Protein AF-A0A2V8E5G5-F1 (afdb_monomer_lite)

Secondary structure (DSSP, 8-state):
----EEEEEEEEEE-SSSEEEEEEEEEEEEE----SS-------PPPEEEEEEEEEEEEETT-EEEEEEEE-TTT--EEEEEEE-----

Structure (mmCIF, N/CA/C/O backbone):
data_AF-A0A2V8E5G5-F1
#
_entry.id   AF-A0A2V8E5G5-F1
#
loop_
_atom_site.group_PDB
_atom_site.id
_atom_site.type_symbol
_atom_site.label_atom_id
_atom_site.label_alt_id
_atom_site.label_comp_id
_atom_site.label_asym_id
_atom_site.label_entity_id
_atom_site.label_seq_id
_atom_site.pdbx_PDB_ins_code
_atom_site.Cartn_x
_atom_site.Cartn_y
_atom_site.Cartn_z
_atom_site.occupancy
_atom_site.B_iso_or_equiv
_atom_site.auth_seq_id
_atom_site.auth_comp_id
_atom_site.auth_asym_id
_atom_site.auth_atom_id
_atom_site.pdbx_PDB_model_num
ATOM 1 N N . MET A 1 1 ? -1.929 -3.219 -26.500 1.00 62.03 1 MET A N 1
ATOM 2 C CA . MET A 1 1 ? -1.255 -2.020 -25.958 1.00 62.03 1 MET A CA 1
ATOM 3 C C . MET A 1 1 ? -0.906 -2.319 -24.510 1.00 62.03 1 MET A C 1
ATOM 5 O O . MET A 1 1 ? -1.801 -2.713 -23.775 1.00 62.03 1 MET A O 1
ATOM 9 N N . LYS A 1 2 ? 0.375 -2.263 -24.129 1.00 69.88 2 LYS A N 1
ATOM 10 C CA . LYS A 1 2 ? 0.782 -2.443 -22.728 1.00 69.88 2 LYS A CA 1
ATOM 11 C C . LYS A 1 2 ? 0.534 -1.126 -21.991 1.00 69.88 2 LYS A C 1
ATOM 13 O O . LYS A 1 2 ? 0.933 -0.082 -22.497 1.00 69.88 2 LYS A O 1
ATOM 18 N N . VAL A 1 3 ? -0.164 -1.179 -20.860 1.00 76.69 3 VAL A N 1
ATOM 19 C CA . VAL A 1 3 ? -0.386 -0.014 -19.994 1.00 76.69 3 VAL A CA 1
ATOM 20 C C . VAL A 1 3 ? 0.814 0.104 -19.061 1.00 76.69 3 VAL A C 1
ATOM 22 O O . VAL A 1 3 ? 1.264 -0.906 -18.527 1.00 76.69 3 VAL A O 1
ATOM 25 N N . PHE A 1 4 ? 1.335 1.319 -18.916 1.00 86.56 4 PHE A N 1
ATOM 26 C CA . PHE A 1 4 ? 2.389 1.664 -17.967 1.00 86.56 4 PHE A CA 1
ATOM 27 C C . PHE A 1 4 ? 1.816 2.593 -16.903 1.00 86.56 4 PHE A C 1
ATOM 29 O O . PHE A 1 4 ? 0.907 3.375 -17.186 1.00 86.56 4 PHE A O 1
ATOM 36 N N . GLY A 1 5 ? 2.351 2.508 -15.695 1.00 88.69 5 GLY A N 1
ATOM 37 C CA . GLY A 1 5 ? 1.920 3.276 -14.539 1.00 88.69 5 GLY A CA 1
ATOM 38 C C . GLY A 1 5 ? 1.953 2.444 -13.265 1.00 88.69 5 GLY A C 1
ATOM 39 O O . GLY A 1 5 ? 2.403 1.297 -13.258 1.00 88.69 5 GLY A O 1
ATOM 40 N N . THR A 1 6 ? 1.438 3.046 -12.201 1.00 90.50 6 THR A N 1
ATOM 41 C CA . THR A 1 6 ? 1.301 2.419 -10.889 1.00 90.50 6 THR A CA 1
ATOM 42 C C . THR A 1 6 ? -0.170 2.147 -10.630 1.00 90.50 6 THR A C 1
ATOM 44 O O . THR A 1 6 ? -0.983 3.070 -10.614 1.00 90.50 6 THR A O 1
ATOM 47 N N . ASN A 1 7 ? -0.511 0.884 -10.412 1.00 94.06 7 ASN A N 1
ATOM 48 C CA . 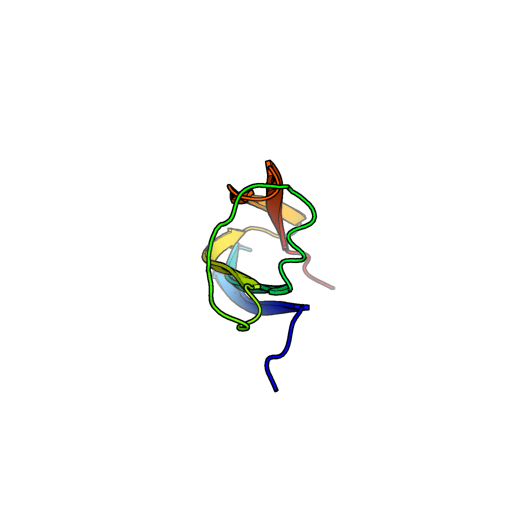ASN A 1 7 ? -1.811 0.464 -9.926 1.00 94.06 7 ASN A CA 1
ATOM 49 C C . ASN A 1 7 ? -1.688 0.044 -8.460 1.00 94.06 7 ASN A C 1
ATOM 51 O O . ASN A 1 7 ? -0.802 -0.732 -8.102 1.00 94.06 7 ASN A O 1
ATOM 55 N N . ILE A 1 8 ? -2.583 0.559 -7.623 1.00 94.06 8 ILE A N 1
ATOM 56 C CA . ILE A 1 8 ? -2.646 0.250 -6.197 1.00 94.06 8 ILE A CA 1
ATOM 57 C C . ILE A 1 8 ? -4.057 -0.251 -5.918 1.00 94.06 8 ILE A C 1
ATOM 59 O O . ILE A 1 8 ? -5.019 0.503 -6.036 1.00 94.06 8 ILE A O 1
ATOM 63 N N . ASP A 1 9 ? -4.165 -1.518 -5.538 1.00 96.62 9 ASP A N 1
ATOM 64 C CA . ASP A 1 9 ? -5.397 -2.110 -5.027 1.00 96.62 9 ASP A CA 1
ATOM 65 C C . ASP A 1 9 ? -5.255 -2.262 -3.514 1.00 96.62 9 ASP A C 1
ATOM 67 O O . ASP A 1 9 ? -4.305 -2.886 -3.027 1.00 96.62 9 ASP A O 1
ATOM 71 N N . CYS A 1 10 ? -6.163 -1.654 -2.759 1.00 95.56 10 CYS A N 1
ATOM 72 C CA . CYS A 1 10 ? -6.139 -1.719 -1.312 1.00 95.56 10 CYS A CA 1
ATOM 73 C C . CYS A 1 10 ? -7.534 -1.914 -0.723 1.00 95.56 10 CYS A C 1
ATOM 75 O O . CYS A 1 10 ? -8.540 -1.397 -1.205 1.00 95.56 10 CYS A O 1
ATOM 77 N N . ALA A 1 11 ? -7.578 -2.661 0.375 1.00 96.56 11 ALA A N 1
ATOM 78 C CA . ALA A 1 11 ? -8.787 -2.875 1.146 1.00 96.56 11 ALA A CA 1
ATOM 79 C C . ALA A 1 11 ? -8.461 -2.884 2.635 1.00 96.56 11 ALA A C 1
ATOM 81 O O . ALA A 1 11 ? -7.520 -3.549 3.074 1.00 96.56 11 ALA A O 1
ATOM 82 N N . ALA A 1 12 ? -9.285 -2.199 3.421 1.00 96.19 12 ALA A N 1
ATOM 83 C CA . ALA A 1 12 ? -9.242 -2.248 4.873 1.00 96.19 12 ALA A CA 1
ATOM 84 C C . ALA A 1 12 ? -10.463 -3.006 5.407 1.00 96.19 12 ALA A C 1
ATOM 86 O O . ALA A 1 12 ? -11.578 -2.856 4.908 1.00 96.19 12 ALA A O 1
ATOM 87 N N . ARG A 1 13 ? -10.260 -3.828 6.437 1.00 96.81 13 ARG A N 1
ATOM 88 C CA . ARG A 1 13 ? -11.335 -4.459 7.210 1.00 96.81 13 ARG A CA 1
ATOM 89 C C . ARG A 1 13 ? -11.125 -4.199 8.688 1.00 96.81 13 ARG A C 1
ATOM 91 O O . ARG A 1 13 ? -10.004 -4.315 9.179 1.00 96.81 13 ARG A O 1
ATOM 98 N N . ILE A 1 14 ? -12.214 -3.895 9.382 1.00 96.44 14 ILE A N 1
ATOM 99 C CA . ILE A 1 14 ? -12.217 -3.751 10.836 1.00 96.44 14 ILE A CA 1
ATOM 100 C C . ILE A 1 14 ? -11.871 -5.106 11.466 1.00 96.44 14 ILE A C 1
ATOM 102 O O . ILE A 1 14 ? -12.373 -6.149 11.042 1.00 96.44 14 ILE A O 1
ATOM 106 N N . LEU A 1 15 ? -10.995 -5.072 12.462 1.00 96.38 15 LEU A N 1
ATOM 107 C CA . LEU A 1 15 ? -10.735 -6.145 13.414 1.00 96.38 15 LEU A CA 1
ATOM 108 C C . LEU A 1 15 ? -11.107 -5.661 14.824 1.00 96.38 15 LEU A C 1
ATOM 110 O O . LEU A 1 15 ? -11.447 -4.498 15.041 1.00 96.38 15 LEU A O 1
ATOM 114 N N . ASP A 1 16 ? -10.964 -6.542 15.810 1.00 94.06 16 ASP A N 1
ATOM 115 C CA . ASP A 1 16 ? -11.222 -6.193 17.205 1.00 94.06 16 ASP A CA 1
ATOM 116 C C . ASP A 1 16 ? -10.186 -5.205 17.764 1.00 94.06 16 ASP A C 1
ATOM 118 O O . ASP A 1 16 ? -8.995 -5.239 17.410 1.00 94.06 16 ASP A O 1
ATOM 122 N N . ASN A 1 17 ? -10.632 -4.400 18.733 1.00 93.19 17 ASN A N 1
ATOM 123 C CA . ASN A 1 17 ? -9.815 -3.477 19.530 1.00 93.19 17 ASN A CA 1
ATOM 124 C C . ASN A 1 17 ? -9.185 -2.326 18.724 1.00 93.19 17 ASN A C 1
ATOM 126 O O . ASN A 1 17 ? -8.016 -1.994 18.928 1.00 93.19 17 ASN A O 1
ATOM 130 N N . GLY A 1 18 ? -9.944 -1.732 17.796 1.00 93.81 18 GLY A N 1
ATOM 131 C CA . GLY A 1 18 ? -9.493 -0.572 17.013 1.00 93.81 18 GLY A CA 1
ATOM 132 C C . GLY A 1 18 ? -8.350 -0.893 16.047 1.00 93.81 18 GLY A C 1
ATOM 133 O O . GLY A 1 18 ? -7.539 -0.025 15.728 1.00 93.81 18 GLY A O 1
ATOM 134 N N . ARG A 1 19 ? -8.246 -2.159 15.632 1.00 97.25 19 ARG A N 1
ATOM 135 C CA . ARG A 1 19 ? -7.266 -2.628 14.652 1.00 97.25 19 ARG A CA 1
ATOM 136 C C . ARG A 1 19 ? -7.933 -2.831 13.308 1.00 97.25 19 ARG A C 1
ATOM 138 O O . ARG A 1 19 ? -9.117 -3.144 13.225 1.00 97.25 19 ARG A O 1
ATOM 145 N N . PHE A 1 20 ? -7.134 -2.747 12.263 1.00 97.56 20 PHE A N 1
ATOM 146 C CA . PHE A 1 20 ? -7.589 -2.878 10.896 1.00 97.56 20 PHE A CA 1
ATOM 147 C C . PHE A 1 20 ? -6.644 -3.792 10.140 1.00 97.56 20 PHE A C 1
ATOM 149 O O . PHE A 1 20 ? -5.427 -3.612 10.166 1.00 97.56 20 PHE A O 1
ATOM 156 N N . LYS A 1 21 ? -7.214 -4.778 9.454 1.00 97.44 21 LYS A N 1
ATOM 157 C CA . LYS A 1 21 ? -6.487 -5.571 8.471 1.00 97.44 21 LYS A CA 1
ATOM 158 C C . LYS A 1 21 ? -6.457 -4.783 7.171 1.00 97.44 21 LYS A C 1
ATOM 160 O O . LYS A 1 21 ? -7.506 -4.602 6.555 1.00 97.44 21 LYS A O 1
ATOM 165 N N . VAL A 1 22 ? -5.275 -4.373 6.739 1.00 97.12 22 VAL A N 1
ATOM 166 C CA . VAL A 1 22 ? -5.056 -3.712 5.452 1.00 97.12 22 VAL A CA 1
ATOM 167 C C . VAL A 1 22 ? -4.437 -4.720 4.498 1.00 97.12 22 VAL A C 1
ATOM 169 O O . VAL A 1 22 ? -3.397 -5.298 4.787 1.00 97.12 22 VAL A O 1
ATOM 172 N N . THR A 1 23 ? -5.094 -4.972 3.373 1.00 97.25 23 THR A N 1
ATOM 173 C CA . THR A 1 23 ? -4.520 -5.731 2.256 1.00 97.25 23 THR A CA 1
ATOM 174 C C . THR A 1 23 ? -4.148 -4.732 1.179 1.00 97.25 23 THR A C 1
ATOM 176 O O . THR A 1 23 ? -4.987 -3.911 0.814 1.00 97.25 23 THR A O 1
ATOM 179 N N . ILE A 1 24 ? -2.910 -4.780 0.696 1.00 96.06 24 ILE A N 1
ATOM 180 C CA . ILE A 1 24 ? -2.415 -3.880 -0.344 1.00 96.06 24 ILE A CA 1
ATOM 181 C C . ILE A 1 24 ? -1.678 -4.677 -1.412 1.00 96.06 24 ILE A C 1
ATOM 183 O O . ILE A 1 24 ? -0.838 -5.520 -1.103 1.00 96.06 24 ILE A O 1
ATOM 187 N N . THR A 1 25 ? -1.994 -4.398 -2.669 1.00 95.44 25 THR A N 1
ATOM 188 C CA . THR A 1 25 ? -1.243 -4.839 -3.840 1.00 95.44 25 THR A CA 1
ATOM 189 C C . THR A 1 25 ? -0.805 -3.613 -4.616 1.00 95.44 25 THR A C 1
ATOM 191 O O . THR A 1 25 ? -1.620 -2.741 -4.907 1.00 95.44 25 THR A O 1
ATOM 194 N N . VAL A 1 26 ? 0.471 -3.559 -4.975 1.00 93.00 26 VAL A N 1
ATOM 195 C CA . VAL A 1 26 ? 1.009 -2.535 -5.870 1.00 93.00 26 VAL A CA 1
ATOM 196 C C . VAL A 1 26 ? 1.624 -3.219 -7.073 1.00 93.00 26 VAL A C 1
ATOM 198 O O . VAL A 1 26 ? 2.410 -4.153 -6.917 1.00 93.00 26 VAL A O 1
ATOM 201 N N . ASP A 1 27 ? 1.227 -2.765 -8.255 1.00 92.19 27 ASP A N 1
ATOM 202 C CA . ASP A 1 27 ? 1.725 -3.193 -9.558 1.00 92.19 27 ASP A CA 1
ATOM 203 C C . ASP A 1 27 ? 2.222 -1.944 -10.295 1.00 92.19 27 ASP A C 1
ATOM 205 O O . ASP A 1 27 ? 1.437 -1.082 -10.688 1.00 92.19 27 ASP A O 1
ATOM 209 N N . GLU A 1 28 ? 3.536 -1.798 -10.396 1.00 88.31 28 GLU A N 1
ATOM 210 C CA . GLU A 1 28 ? 4.202 -0.720 -11.119 1.00 88.31 28 GLU A CA 1
ATOM 211 C C . GLU A 1 28 ? 4.805 -1.278 -12.398 1.00 88.31 28 GLU A C 1
ATOM 213 O O . GLU A 1 28 ? 5.433 -2.339 -12.406 1.00 88.31 28 GLU A O 1
ATOM 218 N N . SER A 1 29 ? 4.637 -0.546 -13.493 1.00 88.19 29 SER A N 1
ATOM 219 C CA . SER A 1 29 ? 5.358 -0.824 -14.722 1.00 88.19 29 SER A CA 1
ATOM 220 C C . SER A 1 29 ? 5.710 0.453 -15.460 1.00 88.19 29 SER A C 1
ATOM 222 O O . SER A 1 29 ? 4.902 1.374 -15.579 1.00 88.19 29 SER A O 1
ATOM 224 N N . SER A 1 30 ? 6.898 0.474 -16.045 1.00 81.56 30 SER A N 1
ATOM 225 C CA . SER A 1 30 ? 7.380 1.613 -16.818 1.00 81.56 30 SER A CA 1
ATOM 226 C C . SER A 1 30 ? 8.194 1.153 -18.032 1.00 81.56 30 SER A C 1
ATOM 228 O O . SER A 1 30 ? 8.784 0.059 -18.029 1.00 81.56 30 SER A O 1
ATOM 230 N N . PRO A 1 31 ? 8.179 1.934 -19.129 1.00 79.44 31 PRO A N 1
ATOM 231 C CA . PRO A 1 31 ? 9.025 1.652 -20.276 1.00 79.44 31 PRO A CA 1
ATOM 232 C C . PRO A 1 31 ? 10.487 1.821 -19.866 1.00 79.44 31 PRO A C 1
ATOM 234 O O . PRO A 1 31 ? 10.845 2.782 -19.191 1.00 79.44 31 PRO A O 1
ATOM 237 N N . TYR A 1 32 ? 11.339 0.889 -20.281 1.00 73.50 32 TYR A N 1
ATOM 238 C CA . TYR A 1 32 ? 12.773 1.018 -20.077 1.00 73.50 32 TYR A CA 1
ATOM 239 C C . TYR A 1 32 ? 13.382 1.718 -21.296 1.00 73.50 32 TYR A C 1
ATOM 241 O O . TYR A 1 32 ? 13.502 1.119 -22.367 1.00 73.50 32 TYR A O 1
ATOM 249 N N . SER A 1 33 ? 13.741 2.993 -21.154 1.00 64.75 33 SER A N 1
ATOM 250 C CA . SER A 1 33 ? 14.550 3.728 -22.130 1.00 64.75 33 SER A CA 1
ATOM 251 C C . SER A 1 33 ? 16.023 3.482 -21.810 1.00 64.75 33 SER A C 1
ATOM 253 O O . SER A 1 33 ? 16.566 4.062 -20.874 1.00 64.75 33 SER A O 1
ATOM 255 N N . GLY A 1 34 ? 16.652 2.556 -22.534 1.00 57.75 34 GLY A N 1
ATOM 256 C CA . GLY A 1 34 ? 18.051 2.169 -22.337 1.00 57.75 34 GLY A CA 1
ATOM 257 C C . GLY A 1 34 ? 19.059 3.228 -22.796 1.00 57.75 34 GLY A C 1
ATOM 258 O O . GLY A 1 34 ? 19.855 2.945 -23.687 1.00 57.75 34 GLY A O 1
ATOM 259 N N . ASP A 1 35 ? 19.043 4.420 -22.196 1.00 56.03 35 ASP A N 1
ATOM 260 C CA . ASP A 1 35 ? 20.078 5.446 -22.413 1.00 56.03 35 ASP A CA 1
ATOM 261 C C . ASP A 1 35 ? 21.415 5.088 -21.733 1.00 56.03 35 ASP A C 1
ATOM 263 O O . ASP A 1 35 ? 22.453 5.681 -22.035 1.00 56.03 35 ASP A O 1
ATOM 267 N N . ASP A 1 36 ? 21.431 4.039 -20.906 1.00 50.69 36 ASP A N 1
ATOM 268 C CA . ASP A 1 36 ? 22.656 3.438 -20.397 1.00 50.69 36 ASP A CA 1
ATOM 269 C C . ASP A 1 36 ? 23.177 2.360 -21.354 1.00 50.69 36 ASP A C 1
ATOM 271 O O . ASP A 1 36 ? 22.599 1.289 -21.555 1.00 50.69 36 ASP A O 1
ATOM 275 N N . LYS A 1 37 ? 24.321 2.681 -21.960 1.00 49.69 37 LYS A N 1
ATOM 276 C CA . LYS A 1 37 ? 25.101 1.889 -22.917 1.00 49.69 37 LYS A CA 1
ATOM 277 C C . LYS A 1 37 ? 25.512 0.505 -22.380 1.00 49.69 37 LYS A C 1
ATOM 279 O O . LYS A 1 37 ? 26.694 0.296 -22.145 1.00 49.69 37 LYS A O 1
ATOM 284 N N . SER A 1 38 ? 24.612 -0.463 -22.208 1.00 52.72 38 SER A N 1
ATOM 285 C CA . SER A 1 38 ? 25.002 -1.874 -22.018 1.00 52.72 38 SER A CA 1
ATOM 286 C C . SER A 1 38 ? 23.826 -2.861 -22.058 1.00 52.72 38 SER A C 1
ATOM 288 O O . SER A 1 38 ? 23.644 -3.645 -21.130 1.00 52.72 38 SER A O 1
ATOM 290 N N . VAL A 1 39 ? 23.052 -2.926 -23.144 1.00 50.91 39 VAL A N 1
ATOM 291 C CA . VAL A 1 39 ? 22.307 -4.165 -23.437 1.00 50.91 39 VAL A CA 1
ATOM 292 C C . VAL A 1 39 ? 22.373 -4.466 -24.932 1.00 50.91 39 VAL A C 1
ATOM 294 O O . VAL A 1 39 ? 21.557 -4.008 -25.727 1.00 50.91 39 VAL A O 1
ATOM 297 N N . LEU A 1 40 ? 23.361 -5.278 -25.317 1.00 52.44 40 LEU A N 1
ATOM 298 C CA . LEU A 1 40 ? 23.414 -5.968 -26.607 1.00 52.44 40 LEU A CA 1
ATOM 299 C C . LEU A 1 40 ? 22.264 -6.985 -26.687 1.00 52.44 40 LEU A C 1
ATOM 301 O O . LEU A 1 40 ? 22.465 -8.184 -26.523 1.00 52.44 40 LEU A O 1
ATOM 305 N N . THR A 1 41 ? 21.046 -6.522 -26.949 1.00 53.12 41 THR A N 1
ATOM 306 C CA . THR A 1 41 ? 19.975 -7.389 -27.444 1.00 53.12 41 THR A CA 1
ATOM 307 C C . THR A 1 41 ? 19.643 -6.942 -28.858 1.00 53.12 41 THR A C 1
ATOM 309 O O . THR A 1 41 ? 19.066 -5.886 -29.087 1.00 53.12 41 THR A O 1
ATOM 312 N N . LYS A 1 42 ? 20.072 -7.738 -29.845 1.00 51.31 42 LYS A N 1
ATOM 313 C CA . LYS A 1 42 ? 19.686 -7.610 -31.260 1.00 51.31 42 LYS A CA 1
ATOM 314 C C . LYS A 1 42 ? 18.203 -7.982 -31.441 1.00 51.31 42 LYS A C 1
ATOM 316 O O . LYS A 1 42 ? 17.880 -8.928 -32.151 1.00 51.31 42 LYS A O 1
ATOM 321 N N . GLY A 1 43 ? 17.302 -7.279 -30.763 1.00 55.53 43 GLY A N 1
ATOM 322 C CA . GLY A 1 43 ? 15.865 -7.506 -30.827 1.00 55.53 43 GLY A CA 1
ATOM 323 C C . GLY A 1 43 ? 15.116 -6.202 -30.592 1.00 55.53 43 GLY A C 1
ATOM 324 O O . GLY A 1 43 ? 15.217 -5.608 -29.529 1.00 55.53 43 GLY A O 1
ATOM 325 N N . THR A 1 44 ? 14.347 -5.773 -31.585 1.00 56.66 44 THR A N 1
ATOM 326 C CA . THR A 1 44 ? 13.559 -4.527 -31.673 1.00 56.66 44 THR A CA 1
ATOM 327 C C . THR A 1 44 ? 12.383 -4.434 -30.685 1.00 56.66 44 THR A C 1
ATOM 329 O O . THR A 1 44 ? 11.452 -3.661 -30.900 1.00 56.66 44 THR A O 1
ATOM 332 N N . SER A 1 45 ? 12.373 -5.239 -29.620 1.00 62.31 45 SER A N 1
ATOM 333 C CA . SER A 1 45 ? 11.265 -5.284 -28.664 1.00 62.31 45 SER A CA 1
ATOM 334 C C . SER A 1 45 ? 11.535 -4.353 -27.480 1.00 62.31 45 SER A C 1
ATOM 336 O O . SER A 1 45 ? 12.594 -4.467 -26.863 1.00 62.31 45 SER A O 1
ATOM 338 N N . PRO A 1 46 ? 10.602 -3.448 -27.134 1.00 67.69 46 PRO A N 1
ATOM 339 C CA . PRO A 1 46 ? 10.773 -2.553 -25.999 1.00 67.69 46 PRO A CA 1
ATOM 340 C C . PRO A 1 46 ? 10.880 -3.363 -24.705 1.00 67.69 46 PRO A C 1
ATOM 342 O O . PRO A 1 46 ? 10.020 -4.191 -24.395 1.00 67.69 46 PRO A O 1
ATOM 345 N N . VAL A 1 47 ? 11.942 -3.109 -23.946 1.00 73.44 47 VAL A N 1
ATOM 346 C CA . VAL A 1 47 ? 12.088 -3.632 -22.589 1.00 73.44 47 VAL A CA 1
ATOM 347 C C . VAL A 1 47 ? 11.230 -2.773 -21.661 1.00 73.44 47 VAL A C 1
ATOM 349 O O . VAL A 1 47 ? 11.055 -1.572 -21.861 1.00 73.44 47 VAL A O 1
ATOM 352 N N . SER A 1 48 ? 10.660 -3.393 -20.638 1.00 75.44 48 SER A N 1
ATOM 353 C CA . SER A 1 48 ? 9.895 -2.703 -19.603 1.00 75.44 48 SER A CA 1
ATOM 354 C C . SER A 1 48 ? 10.283 -3.248 -18.247 1.00 75.44 48 SER A C 1
ATOM 356 O O . SER A 1 48 ? 10.440 -4.466 -18.120 1.00 75.44 48 SER A O 1
ATOM 358 N N . ARG A 1 49 ? 10.339 -2.385 -17.240 1.00 78.62 49 ARG A N 1
ATOM 359 C CA . ARG A 1 49 ? 10.430 -2.812 -15.845 1.00 78.62 49 ARG A CA 1
ATOM 360 C C . ARG A 1 49 ? 9.034 -3.040 -15.278 1.00 78.62 49 ARG A C 1
ATOM 362 O O . ARG A 1 49 ? 8.063 -2.430 -15.729 1.00 78.62 49 ARG A O 1
ATOM 369 N N . ALA A 1 50 ? 8.949 -3.981 -14.347 1.00 82.75 50 ALA A N 1
ATOM 370 C CA . ALA A 1 50 ? 7.731 -4.273 -13.616 1.00 82.75 50 ALA A CA 1
ATOM 371 C C . ALA A 1 50 ? 8.084 -4.650 -12.178 1.00 82.75 50 ALA A C 1
ATOM 373 O O . ALA A 1 50 ? 8.974 -5.476 -11.953 1.00 82.75 50 ALA A O 1
ATOM 374 N N . PHE A 1 51 ? 7.375 -4.061 -11.228 1.00 85.62 51 PHE A N 1
ATOM 375 C CA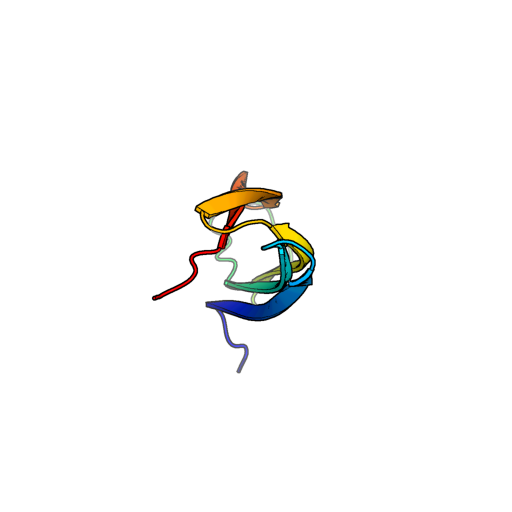 . PHE A 1 51 ? 7.490 -4.337 -9.807 1.00 85.62 51 PHE A CA 1
ATOM 376 C C . PHE A 1 51 ? 6.102 -4.647 -9.257 1.00 85.62 51 PHE A C 1
ATOM 378 O O . PHE A 1 51 ? 5.190 -3.831 -9.358 1.00 85.62 51 PHE A O 1
ATOM 385 N N . ARG A 1 52 ? 5.938 -5.834 -8.664 1.00 89.50 52 ARG A N 1
ATOM 386 C CA . ARG A 1 52 ? 4.677 -6.233 -8.042 1.00 89.50 52 ARG A CA 1
ATOM 387 C C . ARG A 1 52 ? 4.903 -6.741 -6.633 1.00 89.50 52 ARG A C 1
ATOM 389 O O . ARG A 1 52 ? 5.718 -7.636 -6.415 1.00 89.50 52 ARG A O 1
ATOM 396 N N . ILE A 1 53 ? 4.128 -6.213 -5.697 1.00 91.12 53 ILE A N 1
ATOM 397 C CA . ILE A 1 53 ? 4.130 -6.644 -4.303 1.00 91.12 53 ILE A CA 1
ATOM 398 C C . ILE A 1 53 ? 2.705 -6.741 -3.773 1.00 91.12 53 ILE A C 1
ATOM 400 O O . ILE A 1 53 ? 1.842 -5.946 -4.134 1.00 91.12 53 ILE A O 1
ATOM 404 N N . SER A 1 54 ? 2.469 -7.720 -2.906 1.00 93.81 54 SER A N 1
ATOM 405 C CA . SER A 1 54 ? 1.224 -7.879 -2.161 1.00 93.81 54 SER A CA 1
ATOM 406 C C . SER A 1 54 ? 1.564 -8.117 -0.699 1.00 93.81 54 SER A C 1
ATOM 408 O O . SER A 1 54 ? 2.400 -8.971 -0.404 1.00 93.81 54 SER A O 1
ATOM 410 N N . ASN A 1 55 ? 0.919 -7.390 0.210 1.00 94.62 55 ASN A N 1
ATOM 411 C CA . ASN A 1 55 ? 1.123 -7.559 1.644 1.00 94.62 55 ASN A CA 1
ATOM 412 C C . ASN A 1 55 ? -0.182 -7.403 2.441 1.00 94.62 55 ASN A C 1
ATOM 414 O O . ASN A 1 55 ? -1.170 -6.836 1.966 1.00 94.62 55 ASN A O 1
ATOM 418 N N . VAL A 1 56 ? -0.172 -7.932 3.662 1.00 96.19 56 VAL A N 1
ATOM 419 C CA . VAL A 1 56 ? -1.242 -7.818 4.652 1.00 96.19 56 VAL A CA 1
ATOM 420 C C . VAL A 1 56 ? -0.650 -7.219 5.924 1.00 96.19 56 VAL A C 1
ATOM 422 O O . VAL A 1 56 ? 0.230 -7.816 6.535 1.00 96.19 56 VAL A O 1
ATOM 425 N N . LEU A 1 57 ? -1.173 -6.070 6.337 1.00 95.62 57 LEU A N 1
ATOM 426 C CA . LEU A 1 57 ? -0.742 -5.322 7.517 1.00 95.62 57 LEU A CA 1
ATOM 427 C C . LEU A 1 57 ? -1.866 -5.286 8.555 1.00 95.62 57 LEU A C 1
ATOM 429 O O . LEU A 1 57 ? -3.051 -5.323 8.206 1.00 95.62 57 LEU A O 1
ATOM 433 N N . VAL A 1 58 ? -1.503 -5.204 9.835 1.00 97.00 58 VAL A N 1
ATOM 434 C CA . VAL A 1 58 ? -2.454 -4.970 10.930 1.00 97.00 58 VAL A CA 1
ATOM 435 C C . VAL A 1 58 ? -2.080 -3.666 11.614 1.00 97.00 58 VAL A C 1
ATOM 437 O O . VAL A 1 58 ? -1.112 -3.615 12.366 1.00 97.00 58 VAL A O 1
ATOM 440 N N . LEU A 1 59 ? -2.871 -2.628 11.363 1.00 97.38 59 LEU A N 1
ATOM 441 C CA . LEU A 1 59 ? -2.597 -1.261 11.807 1.00 97.38 59 LEU A CA 1
ATOM 442 C C . LEU A 1 59 ? -3.695 -0.759 12.747 1.00 97.38 59 LEU A C 1
ATOM 444 O O . LEU A 1 59 ? -4.835 -1.226 12.691 1.00 97.38 59 LEU A O 1
ATOM 448 N N . LYS A 1 60 ? -3.357 0.194 13.613 1.00 97.12 60 LYS A N 1
ATOM 449 C CA . LYS A 1 60 ? -4.318 1.029 14.353 1.00 97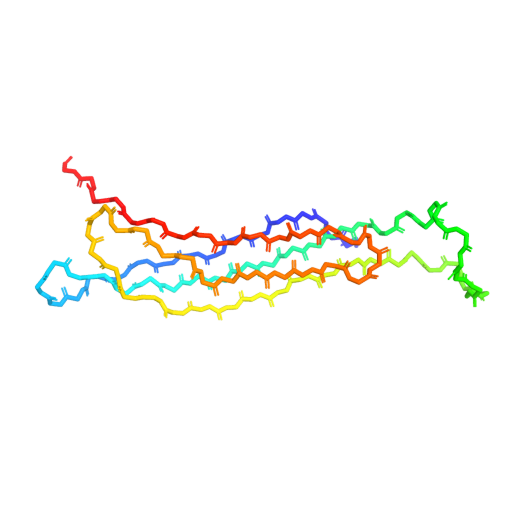.12 60 LYS A CA 1
ATOM 450 C C . LYS A 1 60 ? -4.519 2.366 13.644 1.00 97.12 60 LYS A C 1
ATOM 452 O O . LYS A 1 60 ? -3.702 2.741 12.811 1.00 97.12 60 LYS A O 1
ATOM 457 N N . ASP A 1 61 ? -5.579 3.086 14.001 1.00 96.12 61 ASP A N 1
ATOM 458 C CA . ASP A 1 61 ? -5.808 4.444 13.496 1.00 96.12 61 ASP A CA 1
ATOM 459 C C . ASP A 1 61 ? -4.583 5.351 13.716 1.00 96.12 61 ASP A C 1
ATOM 461 O O . ASP A 1 61 ? -3.991 5.366 14.798 1.00 96.12 61 ASP A O 1
ATOM 465 N N . GLY A 1 62 ? -4.170 6.048 12.658 1.00 95.44 62 GLY A N 1
ATOM 466 C CA . GLY A 1 62 ? -2.986 6.904 12.616 1.00 95.44 62 GLY A CA 1
ATOM 467 C C . GLY A 1 62 ? -1.643 6.168 12.558 1.00 95.44 62 GLY A C 1
ATOM 468 O O . GLY A 1 62 ? -0.605 6.822 12.471 1.00 95.44 62 GLY A O 1
ATOM 469 N N . GLN A 1 63 ? -1.616 4.832 12.604 1.00 96.69 63 GLN A N 1
ATOM 470 C CA . GLN A 1 63 ? -0.368 4.071 12.552 1.00 96.69 63 GLN A CA 1
ATOM 471 C C . GLN A 1 63 ? 0.155 3.971 11.116 1.00 96.69 63 GLN A C 1
ATOM 473 O O . GLN A 1 63 ? -0.569 3.544 10.214 1.00 96.69 63 GLN A O 1
ATOM 478 N N . SER A 1 64 ? 1.440 4.289 10.946 1.00 95.94 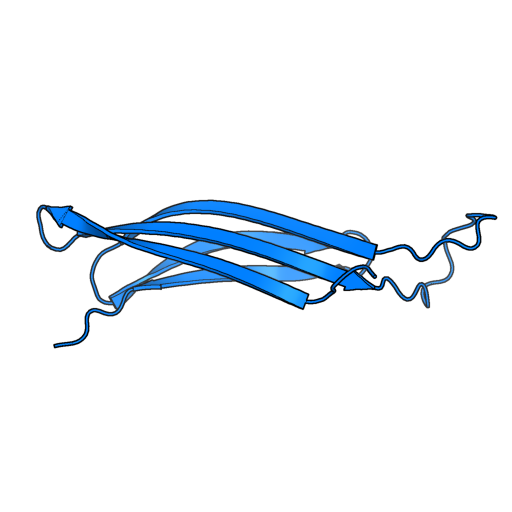64 SER A N 1
ATOM 479 C CA . SER A 1 64 ? 2.212 3.996 9.740 1.00 95.94 64 SER A CA 1
ATOM 480 C C . SER A 1 64 ? 3.053 2.733 9.895 1.00 95.94 64 SER A C 1
ATOM 482 O O . SER A 1 64 ? 3.625 2.485 10.959 1.00 95.94 64 SER A O 1
ATOM 484 N N . GLU A 1 65 ? 3.208 1.977 8.812 1.00 95.75 65 GLU A N 1
ATOM 485 C CA . GLU A 1 65 ? 4.179 0.889 8.720 1.00 95.75 65 GLU A CA 1
ATOM 486 C C . GLU A 1 65 ? 4.834 0.852 7.336 1.00 95.75 65 GLU A C 1
ATOM 488 O O . GLU A 1 65 ? 4.157 0.820 6.303 1.00 95.75 65 GLU A O 1
ATOM 493 N N . GLN A 1 66 ? 6.170 0.838 7.313 1.00 93.19 66 GLN A N 1
ATOM 494 C CA . GLN A 1 66 ? 6.925 0.565 6.097 1.00 93.19 66 GLN A CA 1
ATOM 495 C C . GLN A 1 66 ? 6.944 -0.941 5.850 1.00 93.19 66 GLN A C 1
ATOM 497 O O . GLN A 1 66 ? 7.449 -1.699 6.675 1.00 93.19 66 GLN A O 1
ATOM 502 N N . PHE A 1 67 ? 6.449 -1.373 4.693 1.00 89.06 67 PHE A N 1
ATOM 503 C CA . PHE A 1 67 ? 6.310 -2.799 4.398 1.00 89.06 67 PHE A CA 1
ATOM 504 C C . PHE A 1 67 ? 7.196 -3.290 3.252 1.00 89.06 67 PHE A C 1
ATOM 506 O O . PHE A 1 67 ? 7.292 -4.498 3.035 1.00 89.06 67 PHE A O 1
ATOM 513 N N . SER A 1 68 ? 7.833 -2.382 2.505 1.00 87.75 68 SER A N 1
ATOM 514 C CA . SER A 1 68 ? 8.784 -2.753 1.457 1.00 87.75 68 SER A CA 1
ATOM 515 C C . SER A 1 68 ? 9.807 -1.664 1.153 1.00 87.75 68 SER A C 1
ATOM 517 O O . SER A 1 68 ? 9.537 -0.462 1.253 1.00 87.75 68 SER A O 1
ATOM 519 N N . THR A 1 69 ? 10.992 -2.116 0.749 1.00 87.12 69 THR A N 1
ATOM 520 C CA . THR A 1 69 ? 11.995 -1.331 0.030 1.00 87.12 69 THR A CA 1
ATOM 521 C C . THR A 1 69 ? 12.534 -2.197 -1.099 1.00 87.12 69 THR A C 1
ATOM 523 O O . THR A 1 69 ? 12.970 -3.320 -0.848 1.00 87.12 69 THR A O 1
ATOM 526 N N . ALA A 1 70 ? 12.519 -1.692 -2.326 1.00 82.31 70 ALA A N 1
ATOM 527 C CA . ALA A 1 70 ? 13.039 -2.397 -3.488 1.00 82.31 70 ALA A CA 1
ATOM 528 C C . ALA A 1 70 ? 13.954 -1.478 -4.292 1.00 82.31 70 ALA A C 1
ATOM 530 O O . ALA A 1 70 ? 13.611 -0.327 -4.541 1.00 82.31 70 ALA A O 1
ATOM 531 N N . THR A 1 71 ? 15.103 -1.998 -4.712 1.00 82.25 71 THR A N 1
ATOM 532 C CA . THR A 1 71 ? 16.029 -1.283 -5.594 1.00 82.25 71 THR A CA 1
ATOM 533 C C . THR A 1 71 ? 15.908 -1.856 -6.999 1.00 82.25 71 THR A C 1
ATOM 535 O O . THR A 1 71 ? 16.095 -3.060 -7.191 1.00 82.25 71 THR A O 1
ATOM 538 N N . ASP A 1 72 ? 15.616 -1.016 -7.989 1.00 77.62 72 ASP A N 1
ATOM 539 C CA . ASP A 1 72 ? 15.691 -1.408 -9.392 1.00 77.62 72 ASP A CA 1
ATOM 540 C C . ASP A 1 72 ? 17.158 -1.612 -9.782 1.00 77.62 72 ASP A C 1
ATOM 542 O O . ASP A 1 72 ? 17.971 -0.692 -9.758 1.00 77.62 72 ASP A O 1
ATOM 546 N N . ARG A 1 73 ? 17.501 -2.840 -10.171 1.00 69.56 73 ARG A N 1
ATOM 547 C CA . ARG A 1 73 ? 18.861 -3.217 -10.571 1.00 69.56 73 ARG A CA 1
ATOM 548 C C . ARG A 1 73 ? 19.351 -2.529 -11.847 1.00 69.56 73 ARG A C 1
ATOM 550 O O . ARG A 1 73 ? 20.551 -2.558 -12.097 1.00 69.56 73 ARG A O 1
ATOM 557 N N . PHE A 1 74 ? 18.449 -2.006 -12.679 1.00 70.31 74 PHE A N 1
ATOM 558 C CA . PHE A 1 74 ? 18.816 -1.381 -13.949 1.00 70.31 74 PHE A CA 1
ATOM 559 C C . PHE A 1 74 ? 19.050 0.121 -13.810 1.00 70.31 74 PHE A C 1
ATOM 561 O O . PHE A 1 74 ? 19.997 0.626 -14.396 1.00 70.31 74 PHE A O 1
ATOM 568 N N . SER A 1 75 ? 18.214 0.819 -13.041 1.00 73.94 75 SER A N 1
ATOM 569 C CA . SER A 1 75 ? 18.325 2.271 -12.837 1.00 73.94 75 SER A CA 1
ATOM 570 C C . SER A 1 75 ? 19.010 2.668 -11.524 1.00 73.94 75 SER A C 1
ATOM 572 O O . SER A 1 75 ? 19.442 3.806 -11.373 1.00 73.94 75 SER A O 1
ATOM 574 N N . GLY A 1 76 ? 19.089 1.758 -10.549 1.00 80.44 76 GLY A N 1
ATOM 575 C CA . GLY A 1 76 ? 19.510 2.064 -9.181 1.00 80.44 76 GLY A CA 1
ATOM 576 C C . GLY A 1 76 ? 18.450 2.793 -8.347 1.00 80.44 76 GLY A C 1
ATOM 577 O O . GLY A 1 76 ? 18.707 3.107 -7.185 1.00 80.44 76 GLY A O 1
ATOM 578 N N . GLU A 1 77 ? 17.264 3.058 -8.902 1.00 81.94 77 GLU A N 1
ATOM 579 C CA . GLU A 1 77 ? 16.167 3.709 -8.188 1.00 81.94 77 GLU A CA 1
ATOM 580 C C . GLU A 1 77 ? 15.708 2.860 -6.995 1.00 81.94 77 GLU A C 1
ATOM 582 O O . GLU A 1 77 ? 15.515 1.650 -7.115 1.00 81.94 77 GLU A O 1
ATOM 587 N N . VAL A 1 78 ? 15.499 3.499 -5.842 1.00 85.75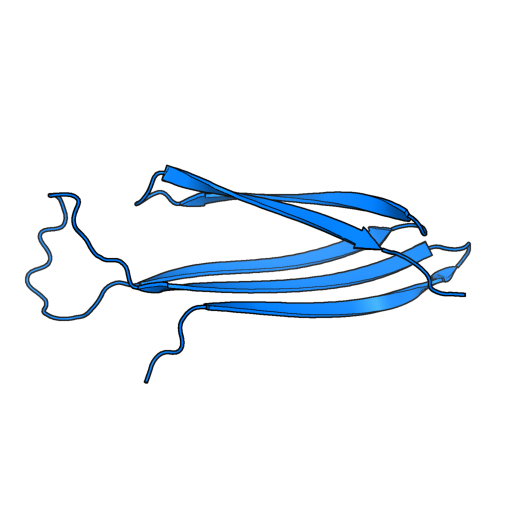 78 VAL A N 1
ATOM 588 C CA . VAL A 1 78 ? 14.991 2.841 -4.635 1.00 85.75 78 VAL A CA 1
ATOM 589 C C . VAL A 1 78 ? 13.541 3.244 -4.404 1.00 85.75 78 VAL A C 1
ATOM 591 O O . VAL A 1 78 ? 13.247 4.398 -4.100 1.00 85.75 78 VAL A O 1
ATOM 594 N N . VAL A 1 79 ? 12.643 2.269 -4.467 1.00 84.25 79 VAL A N 1
ATOM 595 C CA . VAL A 1 79 ? 11.227 2.420 -4.142 1.00 84.25 79 VAL A CA 1
ATOM 596 C C . VAL A 1 79 ? 11.018 2.040 -2.681 1.00 84.25 79 VAL A C 1
ATOM 598 O O . VAL A 1 79 ? 11.335 0.923 -2.269 1.00 84.25 79 VAL A O 1
ATOM 601 N N . LYS A 1 80 ? 10.470 2.964 -1.889 1.00 91.06 80 LYS A N 1
ATOM 602 C CA . LYS A 1 80 ? 10.053 2.727 -0.500 1.00 91.06 80 LYS A CA 1
ATOM 603 C C . LYS A 1 80 ? 8.541 2.793 -0.405 1.00 91.06 80 LYS A C 1
ATOM 605 O O . LYS A 1 80 ? 7.925 3.674 -0.996 1.00 91.06 80 LYS A O 1
ATOM 610 N N . MET A 1 81 ? 7.961 1.873 0.355 1.00 91.19 81 MET A N 1
ATOM 611 C CA . M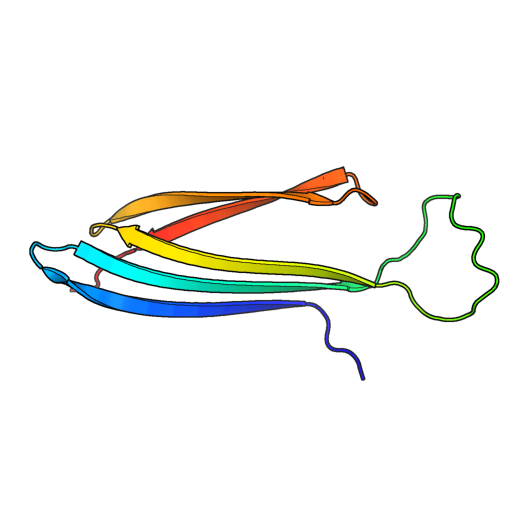ET A 1 81 ? 6.515 1.769 0.495 1.00 91.19 81 MET A CA 1
ATOM 612 C C . MET A 1 81 ? 6.112 1.755 1.961 1.00 91.19 81 MET A C 1
ATOM 614 O O . MET A 1 81 ? 6.498 0.857 2.714 1.00 91.19 81 MET A O 1
ATOM 618 N N . GLU A 1 82 ? 5.307 2.743 2.325 1.00 95.12 82 GLU A N 1
ATOM 619 C CA . GLU A 1 82 ? 4.744 2.944 3.654 1.00 95.12 82 GLU A CA 1
ATOM 620 C C . GLU A 1 82 ? 3.224 3.046 3.545 1.00 95.12 82 GLU A C 1
ATOM 622 O O . GLU A 1 82 ? 2.698 3.599 2.578 1.00 95.12 82 GLU A O 1
ATOM 627 N N . VAL A 1 83 ? 2.523 2.467 4.516 1.00 95.44 83 VAL A N 1
ATOM 628 C CA . VAL A 1 83 ? 1.062 2.498 4.598 1.00 95.44 83 VAL A CA 1
ATOM 629 C C . VAL A 1 83 ? 0.658 3.111 5.922 1.00 95.44 83 VAL A C 1
ATOM 631 O O . VAL A 1 83 ? 1.091 2.645 6.972 1.00 95.44 83 VAL A O 1
ATOM 634 N N . THR A 1 84 ? -0.232 4.095 5.853 1.00 96.00 84 THR A N 1
ATOM 635 C CA . THR A 1 84 ? -0.922 4.686 7.000 1.00 96.00 84 THR A CA 1
ATOM 636 C C . THR A 1 84 ? -2.413 4.411 6.868 1.00 96.00 84 THR A C 1
ATOM 638 O O . THR A 1 84 ? -2.959 4.487 5.766 1.00 96.00 84 THR A O 1
ATOM 641 N N . ILE A 1 85 ? -3.088 4.120 7.980 1.00 94.88 85 ILE A N 1
ATOM 642 C CA . ILE A 1 85 ? -4.553 4.103 8.027 1.00 94.88 85 ILE A CA 1
ATOM 643 C C . ILE A 1 85 ? -5.073 5.305 8.815 1.00 94.88 85 ILE A C 1
ATOM 645 O O . ILE A 1 85 ? -4.549 5.629 9.878 1.00 94.88 85 ILE A O 1
ATOM 649 N N . SER A 1 86 ? -6.105 5.961 8.289 1.00 94.75 86 SER A N 1
ATOM 650 C CA . SER A 1 86 ? -6.788 7.076 8.949 1.00 94.75 86 SER A CA 1
ATOM 651 C C . SER A 1 86 ? -8.287 6.821 8.944 1.00 94.75 86 SER A C 1
ATOM 653 O O . SER A 1 86 ? -8.897 6.690 7.880 1.00 94.75 86 SER A O 1
ATOM 655 N N . VAL A 1 87 ? -8.872 6.716 10.130 1.00 92.19 87 VAL A N 1
ATOM 656 C CA . VAL A 1 87 ? -10.314 6.549 10.310 1.00 92.19 87 VAL A CA 1
ATOM 657 C C . VAL A 1 87 ? -10.964 7.928 10.263 1.00 92.19 87 VAL A C 1
ATOM 659 O O . VAL A 1 87 ? -10.588 8.830 11.008 1.00 92.19 87 VAL A O 1
ATOM 662 N N . LEU A 1 88 ? -11.924 8.106 9.356 1.00 89.94 88 LEU A N 1
ATOM 663 C CA . LEU A 1 88 ? -12.697 9.342 9.252 1.00 89.94 88 LEU A CA 1
ATOM 664 C C . LEU A 1 88 ? -13.906 9.258 10.190 1.00 89.94 88 LEU A C 1
ATOM 666 O O . LEU A 1 88 ? -14.603 8.241 10.196 1.00 89.94 88 LEU A O 1
ATOM 670 N N . ASN A 1 89 ? -14.124 10.321 10.965 1.00 75.94 89 ASN A N 1
ATOM 671 C CA . ASN A 1 89 ? -15.279 10.485 11.853 1.00 75.94 89 ASN A CA 1
ATOM 672 C C . ASN A 1 89 ? -16.437 11.192 11.148 1.00 75.94 89 ASN A C 1
ATOM 674 O O . ASN A 1 89 ? -16.155 12.036 10.266 1.00 75.94 89 ASN A O 1
#

Sequence (89 aa):
MKVFGTNIDCAARILDNGRFKVTITVDESSPYSGDDKSVLTKGTSPVSRAFRISNVLVLKDGQSEQFSTATDRFSGEVVKMEVTISVLN

Foldseek 3Di:
DDDAAKDKDWDWDDDPDQKIKIKIKIKGKDWDPCPPPDDPDPDPDTDMDIDIDIDIDIDGAQDKDWDDWDADPRPRDIDTDMDHDHDDD

Radius of gyration: 17.68 Å; chains: 1; bounding box: 40×18×51 Å

pLDDT: mean 83.87, std 14.61, range [49.69, 97.56]